Protein AF-A0A9Q9E3U7-F1 (afdb_monomer)

Solvent-accessible surface area (backbone atoms only — not comparable to full-atom values): 4518 Å² total; per-residue (Å²): 139,90,85,84,82,92,40,70,69,45,48,55,52,21,53,50,51,51,52,55,37,44,75,71,75,41,84,67,62,55,76,65,56,40,37,51,48,39,47,30,45,73,76,56,48,56,47,79,78,90,64,73,53,52,51,65,42,35,77,74,66,65,37,47,60,36,64,47,69,76,64,76,66,128

Sequence (74 aa):
MRIDINDWRVTDAAARNDRHLRSQGITVGKSIDKLIAKRCIIDRPPLLYSVRDFDPVIQHLGLRSAMDLASGVN

pLDDT: mean 89.87, std 10.44, range [45.69, 96.88]

Nearest PDB structures (foldseek):
  6a7v-assembly1_E  TM=8.934E-01  e=6.307E-03  Mycobacterium tuberculosis H37Rv
  4chg-assembly3_E  TM=9.252E-01  e=3.975E-02  Mycobacterium tuberculosis H37Rv
  1y82-assembly2_D  TM=8.103E-01  e=2.196E-01  Pyrococcus furiosus
  3zvk-assembly1_B  TM=7.500E-01  e=4.238E-01  Rickettsia felis

Radius of gyration: 12.16 Å; Cα contacts (8 Å, |Δi|>4): 75; chains: 1; bounding box: 29×25×30 Å

Mean predicted aligned error: 4.33 Å

Structure (mmCIF, N/CA/C/O backbone):
data_AF-A0A9Q9E3U7-F1
#
_entry.id   AF-A0A9Q9E3U7-F1
#
loop_
_atom_site.group_PDB
_atom_site.id
_atom_site.type_symbol
_atom_site.label_atom_id
_atom_site.label_alt_id
_atom_site.label_comp_id
_atom_site.label_asym_id
_atom_site.label_entity_id
_atom_site.label_seq_id
_atom_site.pdbx_PDB_ins_code
_atom_site.Cartn_x
_atom_site.Cartn_y
_atom_site.Cartn_z
_atom_site.occupancy
_atom_site.B_iso_or_equiv
_atom_site.auth_seq_id
_atom_site.auth_comp_id
_atom_site.auth_asym_id
_atom_site.auth_atom_id
_atom_site.pdbx_PDB_model_num
ATOM 1 N N . MET A 1 1 ? -4.856 -12.470 13.145 1.00 69.62 1 MET A N 1
ATOM 2 C CA . MET A 1 1 ? -4.670 -12.746 11.703 1.00 69.62 1 MET A CA 1
ATOM 3 C C . MET A 1 1 ? -3.218 -12.468 11.353 1.00 69.62 1 MET A C 1
ATOM 5 O O . MET A 1 1 ? -2.737 -11.409 11.733 1.00 69.62 1 MET A O 1
ATOM 9 N N . ARG A 1 2 ? -2.511 -13.410 10.716 1.00 79.38 2 ARG A N 1
ATOM 10 C CA . ARG A 1 2 ? -1.122 -13.224 10.260 1.00 79.38 2 ARG A CA 1
ATOM 11 C C . ARG A 1 2 ? -1.135 -12.966 8.759 1.00 79.38 2 ARG A C 1
ATOM 13 O O . ARG A 1 2 ? -1.840 -13.670 8.044 1.00 79.38 2 ARG A O 1
ATOM 20 N N . ILE A 1 3 ? -0.388 -11.963 8.313 1.00 83.38 3 ILE A N 1
ATOM 21 C CA . ILE A 1 3 ? -0.260 -11.600 6.902 1.00 83.38 3 ILE A CA 1
ATOM 22 C C . ILE A 1 3 ? 1.211 -11.691 6.532 1.00 83.38 3 ILE A C 1
ATOM 24 O O . ILE A 1 3 ? 2.050 -11.071 7.183 1.00 83.38 3 ILE A O 1
ATOM 28 N N . ASP A 1 4 ? 1.507 -12.445 5.479 1.00 87.75 4 ASP A N 1
ATOM 29 C CA . ASP A 1 4 ? 2.854 -12.577 4.939 1.00 87.75 4 ASP A CA 1
ATOM 30 C C . ASP A 1 4 ? 3.008 -11.712 3.682 1.00 87.75 4 ASP A C 1
ATOM 32 O O . ASP A 1 4 ? 2.198 -11.773 2.757 1.00 87.75 4 ASP 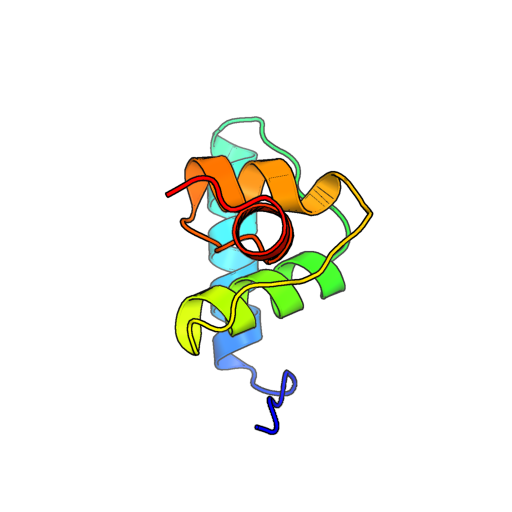A O 1
ATOM 36 N N . ILE A 1 5 ? 4.072 -10.908 3.648 1.00 86.94 5 ILE A N 1
ATOM 37 C CA . ILE A 1 5 ? 4.394 -10.016 2.520 1.00 86.94 5 ILE A CA 1
ATOM 38 C C . ILE A 1 5 ? 5.435 -10.611 1.558 1.00 86.94 5 ILE A C 1
ATOM 40 O O . ILE A 1 5 ? 5.663 -10.056 0.489 1.00 86.94 5 ILE A O 1
ATOM 44 N N . ASN A 1 6 ? 6.053 -11.744 1.911 1.00 90.00 6 ASN A N 1
ATOM 45 C CA . ASN A 1 6 ? 7.101 -12.401 1.121 1.00 90.00 6 ASN A CA 1
ATOM 46 C C . ASN A 1 6 ? 6.528 -13.299 0.005 1.00 90.00 6 ASN A C 1
ATOM 48 O O . ASN A 1 6 ? 6.853 -14.480 -0.096 1.00 90.00 6 ASN A O 1
ATOM 52 N N . ASP A 1 7 ? 5.632 -12.748 -0.807 1.00 92.06 7 ASP A N 1
ATOM 53 C CA . ASP A 1 7 ? 5.040 -13.427 -1.958 1.00 92.06 7 ASP A CA 1
ATOM 54 C C . ASP A 1 7 ? 5.383 -12.646 -3.232 1.00 92.06 7 ASP A C 1
ATOM 56 O O . ASP A 1 7 ? 4.986 -11.491 -3.405 1.00 92.06 7 ASP A O 1
ATOM 60 N N . TRP A 1 8 ? 6.112 -13.283 -4.151 1.00 94.50 8 TRP A N 1
ATOM 61 C CA . TRP A 1 8 ? 6.559 -12.660 -5.399 1.00 94.50 8 TRP A CA 1
ATOM 62 C C . TRP A 1 8 ? 5.396 -12.180 -6.278 1.00 94.50 8 TRP A C 1
ATOM 64 O O . TRP A 1 8 ? 5.550 -11.212 -7.025 1.00 94.50 8 TRP A O 1
ATOM 74 N N . ARG A 1 9 ? 4.217 -12.805 -6.173 1.00 95.50 9 ARG A N 1
ATOM 75 C CA . ARG A 1 9 ? 3.015 -12.389 -6.910 1.00 95.50 9 ARG A CA 1
ATOM 76 C C . ARG A 1 9 ? 2.496 -11.054 -6.392 1.00 95.50 9 ARG A C 1
ATOM 78 O O . ARG A 1 9 ? 2.021 -10.232 -7.175 1.00 95.50 9 ARG A O 1
ATOM 85 N N . VAL A 1 10 ? 2.615 -10.820 -5.083 1.00 95.38 10 VAL A N 1
ATOM 86 C CA . VAL A 1 10 ? 2.290 -9.529 -4.462 1.00 95.38 10 VAL A CA 1
ATOM 87 C C . VAL A 1 10 ? 3.294 -8.477 -4.923 1.00 95.38 10 VAL A C 1
ATOM 89 O O . VAL A 1 10 ? 2.881 -7.376 -5.280 1.00 95.38 10 VAL A O 1
ATOM 92 N N . THR A 1 11 ? 4.579 -8.826 -5.013 1.00 95.69 11 THR A N 1
ATOM 93 C CA . THR A 1 11 ? 5.624 -7.934 -5.536 1.00 95.69 11 THR A CA 1
ATOM 94 C C . THR A 1 11 ? 5.371 -7.525 -6.991 1.00 95.69 11 THR A C 1
ATOM 96 O O . THR A 1 11 ? 5.393 -6.330 -7.291 1.00 95.69 11 THR A O 1
ATOM 99 N N . ASP A 1 12 ? 5.069 -8.470 -7.892 1.00 96.88 12 ASP A N 1
ATOM 100 C CA . ASP A 1 12 ? 4.741 -8.147 -9.292 1.00 96.88 12 ASP A CA 1
ATOM 101 C C . ASP A 1 12 ? 3.495 -7.252 -9.381 1.00 96.88 12 ASP A C 1
ATOM 103 O O . ASP A 1 12 ? 3.489 -6.228 -10.070 1.00 96.88 12 ASP A O 1
ATOM 107 N N . ALA A 1 13 ? 2.446 -7.576 -8.621 1.00 96.19 13 ALA A N 1
ATOM 108 C CA . ALA A 1 13 ? 1.224 -6.782 -8.608 1.00 96.19 13 ALA A CA 1
ATOM 109 C C . ALA A 1 13 ? 1.431 -5.372 -8.020 1.00 96.19 13 ALA A C 1
ATOM 111 O O . ALA A 1 13 ? 0.846 -4.411 -8.522 1.00 96.19 13 ALA A O 1
ATOM 112 N N . ALA A 1 14 ? 2.274 -5.223 -6.996 1.00 96.06 14 ALA A N 1
ATOM 113 C CA . ALA A 1 14 ? 2.644 -3.924 -6.438 1.00 96.06 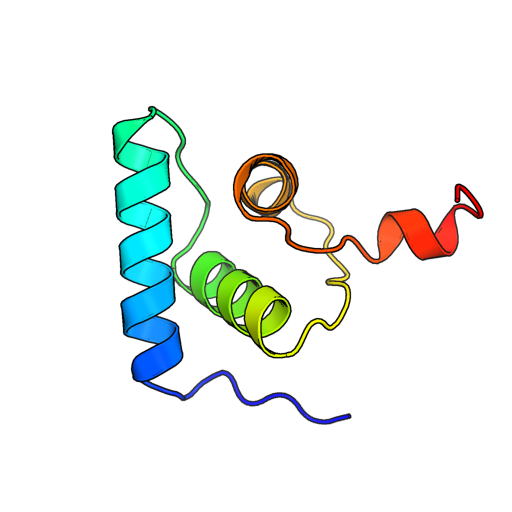14 ALA A CA 1
ATOM 114 C C . ALA A 1 14 ? 3.397 -3.073 -7.472 1.00 96.06 14 ALA A C 1
ATOM 116 O O . ALA A 1 14 ? 3.075 -1.899 -7.656 1.00 96.06 14 ALA A O 1
ATOM 117 N N . ALA A 1 15 ? 4.332 -3.672 -8.215 1.00 96.38 15 ALA A N 1
ATOM 118 C CA . ALA A 1 15 ? 5.064 -2.985 -9.277 1.00 96.38 15 ALA A CA 1
ATOM 119 C C . ALA A 1 15 ? 4.151 -2.547 -10.438 1.00 96.38 15 ALA A C 1
ATOM 121 O O . ALA A 1 15 ? 4.345 -1.472 -11.008 1.00 96.38 15 ALA A O 1
ATOM 122 N N . ARG A 1 16 ? 3.130 -3.344 -10.787 1.00 96.62 16 ARG A N 1
ATOM 123 C CA . ARG A 1 16 ? 2.116 -2.960 -11.788 1.00 96.62 16 ARG A CA 1
ATOM 124 C C . ARG A 1 16 ? 1.284 -1.765 -11.329 1.00 96.62 16 ARG A C 1
ATOM 126 O O . ARG A 1 16 ? 1.115 -0.830 -12.107 1.00 96.62 16 ARG A O 1
ATOM 133 N N . ASN A 1 17 ? 0.822 -1.774 -10.079 1.00 95.31 17 ASN A N 1
ATOM 134 C CA . ASN A 1 17 ? 0.088 -0.651 -9.492 1.00 95.31 17 ASN A CA 1
ATOM 135 C C . ASN A 1 17 ? 0.932 0.631 -9.489 1.00 95.31 17 ASN A C 1
ATOM 137 O O . ASN A 1 17 ? 0.450 1.693 -9.863 1.00 95.31 17 ASN A O 1
ATOM 141 N N . ASP A 1 18 ? 2.209 0.520 -9.130 1.00 95.62 18 ASP A N 1
ATOM 142 C CA . ASP A 1 18 ? 3.143 1.645 -9.119 1.00 95.62 18 ASP A CA 1
ATOM 143 C C . ASP A 1 18 ? 3.3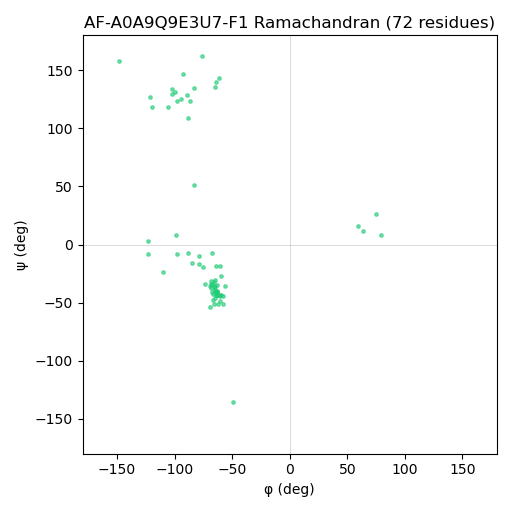61 2.236 -10.520 1.00 95.62 18 ASP A C 1
ATOM 145 O O . ASP A 1 18 ? 3.317 3.450 -10.703 1.00 95.62 18 ASP A O 1
ATOM 149 N N . ARG A 1 19 ? 3.532 1.389 -11.546 1.00 96.38 19 ARG A N 1
ATOM 150 C CA . ARG A 1 19 ? 3.610 1.850 -12.943 1.00 96.38 19 ARG A CA 1
ATOM 151 C C . ARG A 1 19 ? 2.312 2.511 -13.405 1.00 96.38 19 ARG A C 1
ATOM 153 O O . ARG A 1 19 ? 2.375 3.521 -14.099 1.00 96.38 19 ARG A O 1
ATOM 160 N N . HIS A 1 20 ? 1.161 1.966 -13.013 1.00 95.50 20 HIS A N 1
ATOM 161 C CA . HIS A 1 20 ? -0.142 2.538 -13.342 1.00 95.50 20 HIS A CA 1
ATOM 162 C C . HIS A 1 20 ? -0.303 3.941 -12.746 1.00 95.50 20 HIS A C 1
ATOM 164 O O . HIS A 1 20 ? -0.559 4.886 -13.487 1.00 95.50 20 HIS A O 1
ATOM 170 N N . LEU A 1 21 ? -0.042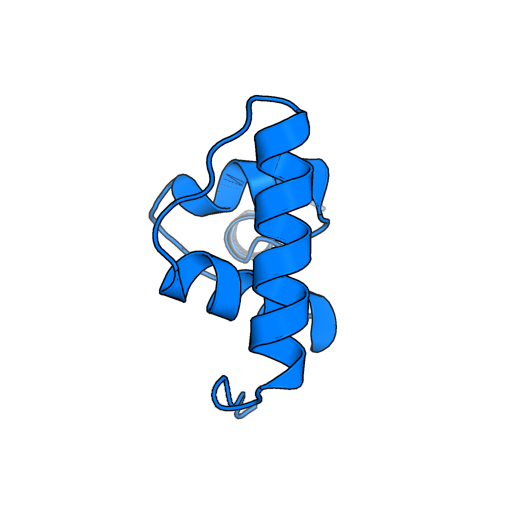 4.109 -11.450 1.00 95.06 21 LEU A N 1
ATOM 171 C CA . LEU A 1 21 ? -0.122 5.417 -10.798 1.00 95.06 21 LEU A CA 1
ATOM 172 C C . LEU A 1 21 ? 0.895 6.411 -11.372 1.00 95.06 21 LEU A C 1
ATOM 174 O O . LEU A 1 21 ? 0.539 7.550 -11.671 1.00 95.06 21 LEU A O 1
ATOM 178 N N . ARG A 1 22 ? 2.130 5.976 -11.654 1.00 95.31 22 ARG A N 1
ATOM 179 C CA . ARG A 1 22 ? 3.123 6.847 -12.302 1.00 95.31 22 ARG A CA 1
ATOM 180 C C . ARG A 1 22 ? 2.714 7.294 -13.697 1.00 95.31 22 ARG A C 1
ATOM 182 O O . ARG A 1 22 ? 2.992 8.432 -14.059 1.00 95.31 22 ARG A O 1
ATOM 189 N N . SER A 1 23 ? 2.026 6.443 -14.462 1.00 96.50 23 SER A N 1
ATOM 190 C CA . SER A 1 23 ? 1.489 6.837 -15.772 1.00 96.50 23 SER A CA 1
ATOM 191 C C . SER A 1 23 ? 0.432 7.946 -15.678 1.00 96.50 23 SER A C 1
ATOM 193 O O . SER A 1 23 ? 0.197 8.646 -16.656 1.00 96.50 23 SER A O 1
ATOM 195 N N . GLN A 1 24 ? -0.150 8.149 -14.492 1.00 94.75 24 GLN A N 1
ATOM 196 C CA . GLN A 1 24 ? -1.098 9.217 -14.172 1.00 94.75 24 GLN A CA 1
ATOM 197 C C . GLN A 1 24 ? -0.431 10.411 -13.459 1.00 94.75 24 GLN A C 1
ATOM 199 O O . GLN A 1 24 ? -1.124 11.300 -12.975 1.00 94.75 24 GLN A O 1
ATOM 204 N N . GLY A 1 25 ? 0.905 10.440 -13.363 1.00 95.62 25 GLY A N 1
ATOM 205 C CA . GLY A 1 25 ? 1.653 11.488 -12.658 1.00 95.62 25 GLY A CA 1
ATOM 206 C C . GLY A 1 25 ? 1.686 11.333 -11.132 1.00 95.62 25 GLY A C 1
ATOM 207 O O . GLY A 1 25 ? 2.173 12.221 -10.437 1.00 95.62 25 GLY A O 1
ATOM 208 N N . ILE A 1 26 ? 1.205 10.208 -10.597 1.00 94.56 26 ILE A N 1
ATOM 209 C CA . ILE A 1 26 ? 1.110 9.953 -9.157 1.00 94.56 26 ILE A CA 1
ATOM 210 C C . ILE A 1 26 ? 2.312 9.120 -8.712 1.00 94.56 26 ILE A C 1
ATOM 212 O O . ILE A 1 26 ? 2.544 8.014 -9.202 1.00 94.56 26 ILE A O 1
ATOM 216 N N . THR A 1 27 ? 3.068 9.626 -7.738 1.00 89.44 27 THR A N 1
ATOM 217 C CA . THR A 1 27 ? 4.161 8.870 -7.115 1.00 89.44 27 THR A CA 1
ATOM 218 C C . THR A 1 27 ? 3.744 8.410 -5.727 1.00 89.44 27 THR A C 1
ATOM 220 O O . THR A 1 27 ? 3.488 9.222 -4.847 1.00 89.44 27 THR A O 1
ATOM 223 N N . VAL A 1 28 ? 3.699 7.093 -5.539 1.00 84.81 28 VAL A N 1
ATOM 224 C CA . VAL A 1 28 ? 3.513 6.450 -4.231 1.00 84.81 28 VAL A CA 1
ATOM 225 C C . VAL A 1 28 ? 4.884 6.157 -3.637 1.00 84.81 28 VAL A C 1
ATOM 227 O O . VAL A 1 28 ? 5.796 5.855 -4.410 1.00 84.81 28 VAL A O 1
ATOM 230 N N . GLY A 1 29 ? 4.996 6.237 -2.306 1.00 87.94 29 GLY A N 1
ATOM 231 C CA . GLY A 1 29 ? 6.216 6.191 -1.487 1.00 87.94 29 GLY A CA 1
ATOM 232 C C . GLY A 1 29 ? 7.216 5.055 -1.752 1.00 87.94 29 GLY A C 1
ATOM 233 O O . GLY A 1 29 ? 7.608 4.752 -2.885 1.00 87.94 29 GLY A O 1
ATOM 234 N N . LYS A 1 30 ? 7.735 4.4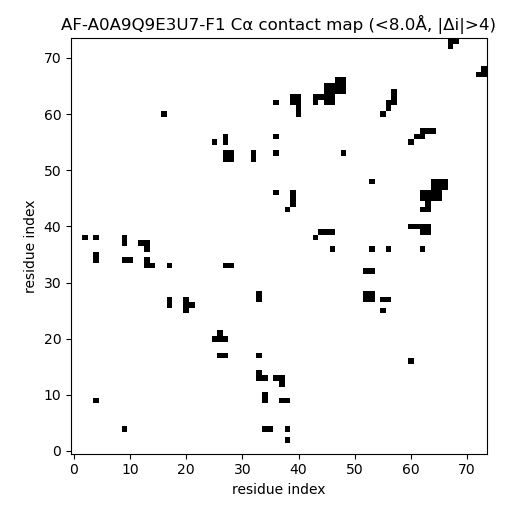26 -0.697 1.00 91.50 30 LYS A N 1
ATOM 235 C CA . LYS A 1 30 ? 8.822 3.445 -0.850 1.00 91.50 30 LYS A CA 1
ATOM 236 C C . LYS A 1 30 ? 8.295 2.114 -1.390 1.00 91.50 30 LYS A C 1
ATOM 238 O O . LYS A 1 30 ? 7.106 1.805 -1.328 1.00 91.50 30 LYS A O 1
ATOM 243 N N . SER A 1 31 ? 9.195 1.280 -1.916 1.00 92.75 31 SER A N 1
ATOM 244 C CA . SER A 1 31 ? 8.839 -0.046 -2.452 1.00 92.75 31 SER A CA 1
ATOM 245 C C . SER A 1 31 ? 8.114 -0.926 -1.430 1.00 92.75 31 SER A C 1
ATOM 247 O O . SER A 1 31 ? 7.201 -1.663 -1.797 1.00 92.75 31 SER A O 1
ATOM 249 N N . ILE A 1 32 ? 8.485 -0.820 -0.150 1.00 92.88 32 ILE A N 1
ATOM 250 C CA . ILE A 1 32 ? 7.840 -1.576 0.926 1.00 92.88 32 ILE A CA 1
ATOM 251 C C . ILE A 1 32 ? 6.398 -1.114 1.173 1.00 92.88 32 ILE A C 1
ATOM 253 O O . ILE A 1 32 ? 5.526 -1.956 1.358 1.00 92.88 32 ILE A O 1
ATOM 257 N N . ASP A 1 33 ? 6.116 0.186 1.067 1.00 93.25 33 ASP A N 1
ATOM 258 C CA . ASP A 1 33 ? 4.767 0.735 1.249 1.00 93.25 33 ASP A CA 1
ATOM 259 C C . ASP A 1 33 ? 3.832 0.221 0.154 1.00 93.25 33 ASP A C 1
ATOM 261 O O . ASP A 1 33 ? 2.710 -0.204 0.416 1.00 93.25 33 ASP A O 1
ATOM 265 N N . LYS A 1 34 ? 4.333 0.142 -1.082 1.00 94.50 34 LYS A N 1
ATOM 266 C CA . LYS A 1 34 ? 3.596 -0.426 -2.222 1.00 94.50 34 LYS A CA 1
ATOM 267 C C . LYS A 1 34 ? 3.283 -1.903 -2.013 1.00 94.50 34 LYS A C 1
ATOM 269 O O . LYS A 1 34 ? 2.183 -2.350 -2.339 1.00 94.50 34 LYS A O 1
ATOM 274 N N . LEU A 1 35 ? 4.239 -2.654 -1.465 1.00 95.62 35 LEU A N 1
ATOM 275 C CA . LEU A 1 35 ? 4.071 -4.073 -1.161 1.00 95.62 35 LEU A CA 1
ATOM 276 C C . LEU A 1 35 ? 3.027 -4.283 -0.056 1.00 95.62 35 LEU A C 1
ATOM 278 O O . LEU A 1 35 ? 2.105 -5.079 -0.232 1.00 95.62 35 LEU A O 1
ATOM 282 N N . ILE A 1 36 ? 3.135 -3.526 1.041 1.00 94.25 36 ILE A N 1
ATOM 283 C CA . ILE A 1 36 ? 2.177 -3.538 2.154 1.00 94.25 36 ILE A CA 1
ATOM 284 C C . ILE A 1 36 ? 0.781 -3.197 1.636 1.00 94.25 36 ILE A C 1
ATOM 286 O O . ILE A 1 36 ? -0.159 -3.963 1.841 1.00 94.25 36 ILE A O 1
ATOM 290 N N . ALA A 1 37 ? 0.651 -2.100 0.890 1.00 95.00 37 ALA A N 1
ATOM 291 C CA . ALA A 1 37 ? -0.627 -1.662 0.356 1.00 95.00 37 ALA A CA 1
ATOM 292 C C . ALA A 1 37 ? -1.249 -2.714 -0.568 1.00 95.00 37 ALA A C 1
ATOM 294 O O . ALA A 1 37 ? -2.435 -3.024 -0.453 1.00 95.00 37 ALA A O 1
ATOM 295 N N . LYS A 1 38 ? -0.448 -3.329 -1.451 1.00 96.38 38 LYS A N 1
ATOM 296 C CA . LYS A 1 38 ? -0.946 -4.386 -2.333 1.00 96.38 38 LYS A CA 1
ATOM 297 C C . LYS A 1 38 ? -1.410 -5.608 -1.548 1.00 96.38 38 LYS A C 1
ATOM 299 O O . LYS A 1 38 ? -2.461 -6.160 -1.881 1.00 96.38 38 LYS A O 1
ATOM 304 N N . ARG A 1 39 ? -0.675 -6.014 -0.510 1.00 95.88 39 ARG A N 1
ATOM 305 C CA . ARG A 1 39 ? -1.079 -7.128 0.350 1.00 95.88 39 ARG A CA 1
ATOM 306 C C . ARG A 1 39 ? -2.389 -6.824 1.077 1.00 95.88 39 ARG A C 1
ATOM 308 O O . ARG A 1 39 ? -3.288 -7.660 1.069 1.00 95.88 39 ARG A O 1
ATOM 315 N N . CYS A 1 40 ? -2.535 -5.612 1.611 1.00 95.12 40 CYS A N 1
ATOM 316 C CA . CYS A 1 40 ? -3.760 -5.168 2.274 1.00 95.12 40 CYS A CA 1
ATOM 317 C C . CYS A 1 40 ? -4.962 -5.065 1.323 1.00 95.12 40 CYS A C 1
ATOM 319 O O . CYS A 1 40 ? -6.083 -5.346 1.729 1.00 95.12 40 CYS A O 1
ATOM 321 N N . ILE A 1 41 ? -4.752 -4.734 0.048 1.00 94.88 41 ILE A N 1
ATOM 322 C CA . ILE A 1 41 ? -5.820 -4.772 -0.964 1.00 94.88 41 ILE A CA 1
ATOM 323 C C . ILE A 1 41 ? -6.280 -6.215 -1.233 1.00 94.88 41 ILE A C 1
ATOM 325 O O . ILE A 1 41 ? -7.480 -6.465 -1.340 1.00 94.88 41 ILE A O 1
ATOM 329 N N . ILE A 1 42 ? -5.346 -7.168 -1.345 1.00 94.56 42 ILE A N 1
ATOM 330 C CA . ILE A 1 42 ? -5.651 -8.576 -1.663 1.00 94.56 42 ILE A CA 1
ATOM 331 C C . ILE A 1 42 ? -6.373 -9.259 -0.500 1.00 94.56 42 ILE A C 1
ATOM 333 O O . ILE A 1 42 ? -7.461 -9.800 -0.682 1.00 94.56 42 ILE A O 1
ATOM 337 N N . ASP A 1 43 ? -5.791 -9.194 0.695 1.00 93.69 43 ASP A N 1
ATOM 338 C CA . ASP A 1 43 ? -6.339 -9.848 1.891 1.00 93.69 43 ASP A CA 1
ATOM 339 C C . ASP A 1 43 ? -7.500 -9.062 2.507 1.00 93.69 43 ASP A C 1
ATOM 341 O O . ASP A 1 43 ? -8.173 -9.518 3.431 1.00 93.69 43 ASP A O 1
ATOM 345 N N . ARG A 1 44 ? -7.700 -7.839 2.009 1.00 93.06 44 ARG A N 1
ATOM 346 C CA . ARG A 1 44 ? -8.653 -6.847 2.480 1.00 93.06 44 ARG A CA 1
ATOM 347 C C . ARG A 1 44 ? -8.497 -6.381 3.938 1.00 93.06 44 ARG 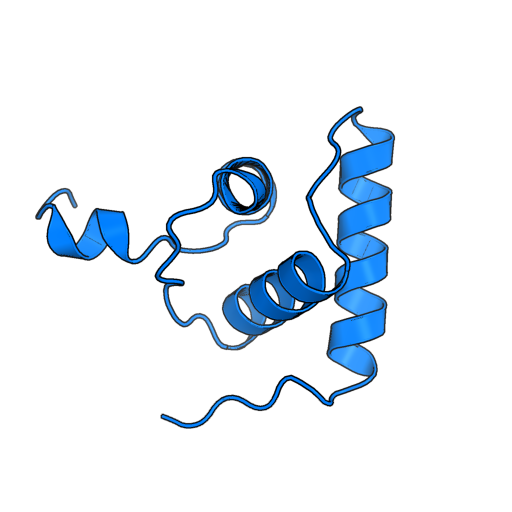A C 1
ATOM 349 O O . ARG A 1 44 ? -9.449 -5.766 4.397 1.00 93.06 44 ARG A O 1
ATOM 356 N N . PRO A 1 45 ? -7.427 -6.554 4.734 1.00 93.62 45 PRO A N 1
ATOM 357 C CA . PRO A 1 45 ? -7.368 -5.850 6.017 1.00 93.62 45 PRO A CA 1
ATOM 358 C C . PRO A 1 45 ? -7.390 -4.322 5.801 1.00 93.62 45 PRO A C 1
ATOM 360 O O . PRO A 1 45 ? -6.780 -3.830 4.846 1.00 93.62 45 PRO A O 1
ATOM 363 N N . PRO A 1 46 ? -8.047 -3.550 6.679 1.00 94.25 46 PRO A N 1
ATOM 364 C CA . PRO A 1 46 ? -7.780 -2.122 6.757 1.00 94.25 46 PRO A CA 1
ATOM 365 C C . PRO A 1 46 ? -6.329 -1.899 7.209 1.00 94.25 46 PRO A C 1
ATOM 367 O O . PRO A 1 46 ? -5.821 -2.622 8.070 1.00 94.25 46 PRO A O 1
ATOM 370 N N . LEU A 1 47 ? -5.652 -0.918 6.616 1.00 93.94 47 LEU A N 1
ATOM 371 C CA . LEU A 1 47 ? -4.287 -0.552 6.973 1.00 93.94 47 LEU A CA 1
ATOM 372 C C . LEU A 1 47 ? -4.309 0.593 7.987 1.00 93.94 47 LEU A C 1
ATOM 374 O O . LEU A 1 47 ? -4.891 1.646 7.733 1.00 93.94 47 LEU A O 1
ATOM 378 N N . LEU A 1 48 ? -3.644 0.391 9.123 1.00 94.44 48 LEU A N 1
ATOM 379 C CA . LEU A 1 48 ? -3.303 1.468 10.046 1.00 94.44 48 LEU A CA 1
ATOM 380 C C . LEU A 1 48 ? -1.980 2.089 9.601 1.00 94.44 48 LEU A C 1
ATOM 382 O O . LEU A 1 48 ? -0.978 1.385 9.475 1.00 94.44 48 LEU A O 1
ATOM 386 N N . TYR A 1 49 ? -1.978 3.395 9.364 1.00 91.69 49 TYR A N 1
ATOM 387 C CA . TYR A 1 49 ? -0.810 4.118 8.882 1.00 91.69 49 TYR A CA 1
ATOM 388 C C . TYR A 1 49 ? -0.808 5.557 9.409 1.00 91.69 49 TYR A C 1
ATOM 390 O O . TYR A 1 49 ? -1.847 6.096 9.779 1.00 91.69 49 TYR A O 1
ATOM 398 N N . SER A 1 50 ? 0.370 6.180 9.442 1.00 90.31 50 SER A N 1
ATOM 399 C CA . SER A 1 50 ? 0.552 7.591 9.825 1.00 90.31 50 SER A CA 1
ATOM 400 C C . SER A 1 50 ? 1.238 8.431 8.742 1.00 90.31 50 SER A C 1
ATOM 402 O O . SER A 1 50 ? 1.318 9.652 8.860 1.00 90.31 50 SER A O 1
ATOM 404 N N . VAL A 1 51 ? 1.733 7.789 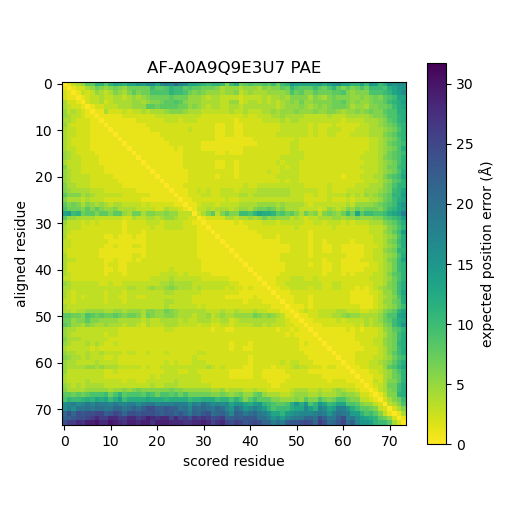7.679 1.00 85.81 51 VAL A N 1
ATOM 405 C CA . VAL A 1 51 ? 2.420 8.439 6.556 1.00 85.81 51 VAL A CA 1
ATOM 406 C C . VAL A 1 51 ? 1.472 8.618 5.373 1.00 85.81 51 VAL A C 1
ATOM 408 O O . VAL A 1 51 ? 0.814 7.673 4.953 1.00 85.81 51 VAL A O 1
ATOM 411 N N . ARG A 1 52 ? 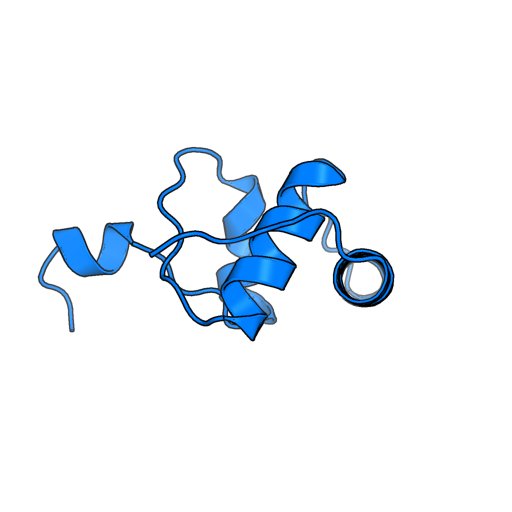1.423 9.822 4.794 1.00 89.19 52 ARG A N 1
ATOM 412 C CA . ARG A 1 52 ? 0.483 10.169 3.706 1.00 89.19 52 ARG A CA 1
ATOM 413 C C . ARG A 1 52 ? 0.743 9.434 2.387 1.00 89.19 52 ARG A C 1
ATOM 415 O O . ARG A 1 52 ? -0.061 9.505 1.467 1.00 89.19 52 ARG A O 1
ATOM 422 N N . ASP A 1 53 ? 1.837 8.685 2.295 1.00 88.75 53 ASP A N 1
ATOM 423 C CA . ASP A 1 53 ? 2.216 7.921 1.104 1.00 88.75 53 ASP A CA 1
ATOM 424 C C . ASP A 1 53 ? 1.174 6.861 0.698 1.00 88.75 53 ASP A C 1
ATOM 426 O O . ASP A 1 53 ? 1.174 6.417 -0.451 1.00 88.75 53 ASP A O 1
ATOM 430 N N . PHE A 1 54 ? 0.270 6.465 1.603 1.00 92.94 54 PHE A N 1
ATOM 431 C CA . PHE A 1 54 ? -0.832 5.544 1.307 1.00 92.94 54 PHE A CA 1
ATOM 432 C C . PHE A 1 54 ? -2.074 6.227 0.722 1.00 92.94 54 PHE A C 1
ATOM 434 O O . PHE A 1 54 ? -2.897 5.539 0.114 1.00 92.94 54 PHE A O 1
ATOM 441 N N . ASP A 1 55 ? -2.197 7.553 0.835 1.00 93.12 55 ASP A N 1
ATOM 442 C CA . ASP A 1 55 ? -3.385 8.296 0.405 1.00 93.12 55 ASP A CA 1
ATOM 443 C C . ASP A 1 55 ? -3.706 8.081 -1.086 1.00 93.12 55 ASP A C 1
ATOM 445 O O . ASP A 1 55 ? -4.860 7.774 -1.397 1.00 93.12 55 ASP A O 1
ATOM 449 N N . PRO A 1 56 ? -2.736 8.104 -2.028 1.00 93.25 56 PRO A N 1
ATOM 450 C CA . PRO A 1 56 ? -3.050 7.830 -3.429 1.00 93.25 56 PRO A CA 1
ATOM 451 C C . PRO A 1 56 ? -3.525 6.389 -3.655 1.00 93.25 56 PRO A C 1
ATOM 453 O O . PRO A 1 56 ? -4.334 6.117 -4.538 1.00 93.25 56 PRO A O 1
ATOM 456 N N . VAL A 1 57 ? -3.054 5.435 -2.852 1.00 93.50 57 VAL A N 1
ATOM 457 C CA . VAL A 1 57 ? -3.474 4.033 -2.971 1.00 93.50 57 VAL A CA 1
ATOM 458 C C . VAL A 1 57 ? -4.898 3.840 -2.442 1.00 93.50 57 VAL A C 1
ATOM 460 O O . VAL A 1 57 ? -5.656 3.043 -2.992 1.00 93.50 57 VAL A O 1
ATOM 463 N N . ILE A 1 58 ? -5.290 4.595 -1.419 1.00 94.25 58 ILE A N 1
ATOM 464 C CA . ILE A 1 58 ? -6.670 4.636 -0.918 1.00 94.25 58 ILE A CA 1
ATOM 465 C C . ILE A 1 58 ? -7.585 5.249 -1.977 1.00 94.25 58 ILE A C 1
ATOM 467 O O . ILE A 1 58 ? -8.564 4.622 -2.378 1.00 94.25 58 ILE A O 1
ATOM 471 N N . GLN A 1 59 ? -7.213 6.421 -2.496 1.00 93.44 59 GLN A N 1
ATOM 472 C CA . GLN A 1 59 ? -8.011 7.181 -3.460 1.00 93.44 59 GLN A CA 1
ATOM 473 C C . GLN A 1 59 ? -8.182 6.464 -4.806 1.00 93.44 59 GLN A C 1
ATOM 475 O O . GLN A 1 59 ? -9.257 6.530 -5.398 1.00 93.44 59 GLN A O 1
ATOM 480 N N . HIS A 1 60 ? -7.144 5.778 -5.298 1.00 93.88 60 HIS A N 1
ATOM 481 C CA . HIS A 1 60 ? -7.136 5.236 -6.663 1.00 93.88 60 HIS A CA 1
ATOM 482 C C . HIS A 1 60 ? -7.215 3.710 -6.749 1.00 93.88 60 HIS A C 1
ATOM 484 O O . HIS A 1 60 ? -7.613 3.186 -7.787 1.00 93.88 60 HIS A O 1
ATOM 490 N N . LEU A 1 61 ? -6.814 2.977 -5.705 1.00 93.62 61 LEU A N 1
ATOM 491 C CA . LEU A 1 61 ? -6.645 1.518 -5.771 1.00 93.62 61 LEU A CA 1
ATOM 492 C C . LEU A 1 61 ? -7.479 0.750 -4.734 1.00 93.62 61 LEU A C 1
ATOM 494 O O . LEU A 1 61 ? -7.395 -0.479 -4.684 1.00 93.62 61 LEU A O 1
ATOM 498 N N . GLY A 1 62 ? -8.293 1.447 -3.934 1.00 92.69 62 GLY A N 1
ATOM 499 C CA . GLY A 1 62 ? -9.260 0.833 -3.021 1.00 92.69 62 GLY A CA 1
ATOM 500 C C . GLY A 1 62 ? -8.646 0.217 -1.763 1.00 92.69 62 GLY A C 1
ATOM 501 O O . GLY A 1 62 ? -9.211 -0.722 -1.197 1.00 92.69 62 GLY A O 1
ATOM 502 N N . LEU A 1 63 ? -7.485 0.707 -1.319 1.00 95.06 63 LEU A N 1
ATOM 503 C CA . LEU A 1 63 ? -6.967 0.366 0.006 1.00 95.06 63 LEU A CA 1
ATOM 504 C C . LEU A 1 63 ? -7.902 0.922 1.089 1.00 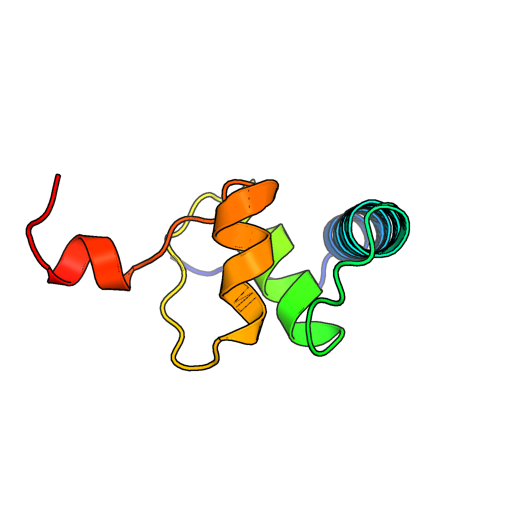95.06 63 LEU A C 1
ATOM 506 O O . LEU A 1 63 ? -8.331 2.068 1.014 1.00 95.06 63 LEU A O 1
ATOM 510 N N . ARG A 1 64 ? -8.204 0.115 2.111 1.00 95.25 64 ARG A N 1
ATOM 511 C CA . ARG A 1 64 ? -9.054 0.527 3.236 1.00 95.25 64 ARG A CA 1
ATOM 512 C C . ARG A 1 64 ? -8.207 1.147 4.341 1.00 95.25 64 ARG A C 1
ATOM 514 O O . ARG A 1 64 ? -7.245 0.519 4.780 1.00 95.25 64 ARG A O 1
ATOM 521 N N . SER A 1 65 ? -8.579 2.331 4.814 1.00 94.69 65 SER A N 1
ATOM 522 C CA . SER A 1 65 ? -7.949 2.969 5.972 1.00 94.69 65 SER A CA 1
ATOM 523 C C . SER A 1 65 ? -8.545 2.430 7.272 1.00 94.69 65 SER A C 1
ATOM 525 O O . SER A 1 65 ? -9.760 2.307 7.411 1.00 94.69 65 SER A O 1
ATOM 527 N N . ALA A 1 66 ? -7.695 2.106 8.248 1.00 93.88 66 ALA A N 1
ATOM 528 C CA . ALA A 1 66 ? -8.150 1.786 9.601 1.00 93.88 66 ALA A CA 1
ATOM 529 C C . ALA A 1 66 ? -8.494 3.040 10.423 1.00 93.88 66 ALA A C 1
ATOM 531 O O . ALA A 1 66 ? -9.177 2.929 11.438 1.00 93.88 66 ALA A O 1
ATOM 532 N N . MET A 1 67 ? -8.046 4.223 9.993 1.00 88.06 67 MET A N 1
ATOM 533 C CA . MET A 1 67 ? -8.340 5.486 10.680 1.00 88.06 67 MET A CA 1
ATOM 534 C C . MET A 1 67 ? -9.825 5.851 10.562 1.00 88.06 67 MET A C 1
ATOM 536 O O . MET A 1 67 ? -10.414 6.387 11.500 1.00 88.06 67 MET A O 1
ATOM 540 N N . ASP A 1 68 ? -10.454 5.468 9.451 1.00 83.69 68 ASP A N 1
ATOM 541 C CA . ASP A 1 68 ? -11.877 5.710 9.204 1.00 83.69 68 ASP A CA 1
ATOM 542 C C . ASP A 1 68 ? -12.741 4.862 10.154 1.00 83.69 68 ASP A C 1
ATOM 544 O O . ASP A 1 68 ? -13.750 5.326 10.680 1.00 83.69 68 ASP A O 1
ATOM 548 N N . LEU A 1 69 ? -12.271 3.653 10.491 1.00 74.56 69 LEU A N 1
ATOM 549 C CA . LEU A 1 69 ? -12.931 2.756 11.447 1.00 74.56 69 LEU A CA 1
ATOM 550 C C . LEU A 1 69 ? -12.898 3.291 12.884 1.00 74.56 69 LEU A C 1
ATOM 552 O O . LEU A 1 69 ? -13.836 3.065 13.644 1.00 74.56 69 LEU A O 1
ATOM 556 N N . ALA A 1 70 ? -11.828 3.994 13.264 1.00 63.22 70 ALA A N 1
ATOM 557 C CA . ALA A 1 70 ? -11.700 4.598 14.591 1.00 63.22 70 ALA A CA 1
ATOM 558 C C . ALA A 1 70 ? -12.559 5.865 14.747 1.00 63.22 70 ALA A C 1
ATOM 560 O O . ALA A 1 70 ? -12.853 6.276 15.867 1.00 63.22 70 ALA A O 1
ATOM 561 N N . SER A 1 71 ? -12.971 6.470 13.630 1.00 60.62 71 SER A N 1
ATOM 562 C CA . SER A 1 71 ? -13.680 7.752 13.605 1.00 60.62 71 SER A CA 1
ATOM 563 C C . SER A 1 71 ? -15.203 7.613 13.729 1.00 60.62 71 SER A C 1
ATOM 565 O O . SER A 1 71 ? -15.896 8.618 13.850 1.00 60.62 71 SER A O 1
ATOM 567 N N . GLY A 1 72 ? -15.747 6.388 13.691 1.00 55.97 72 GLY A N 1
ATOM 568 C CA . GLY A 1 72 ? -17.196 6.149 13.712 1.00 55.97 72 GLY A CA 1
ATOM 569 C C . GLY A 1 72 ? -17.943 6.710 12.492 1.00 55.97 72 GLY A C 1
ATOM 570 O O . GLY A 1 72 ? -19.170 6.773 12.507 1.00 55.97 72 GLY A O 1
ATOM 571 N N . VAL A 1 73 ? -17.219 7.121 11.448 1.00 54.44 73 VAL A N 1
ATOM 572 C CA . VAL A 1 73 ? -17.789 7.611 10.193 1.00 54.44 73 VAL A CA 1
ATOM 573 C C . VAL A 1 73 ? -17.992 6.400 9.289 1.00 54.44 73 VAL A C 1
ATOM 575 O O . VAL A 1 73 ? -17.027 5.787 8.836 1.00 54.44 73 VAL A O 1
ATOM 578 N N . ASN A 1 74 ? -19.259 6.036 9.101 1.00 45.69 74 ASN A N 1
ATOM 579 C CA . ASN A 1 74 ? -19.736 5.052 8.130 1.00 45.69 74 ASN A CA 1
ATOM 580 C C . ASN A 1 74 ? -20.455 5.792 7.003 1.00 45.69 74 ASN A C 1
ATOM 582 O O . ASN A 1 74 ? -21.310 6.641 7.348 1.00 45.69 74 ASN A O 1
#

Secondary structure (DSSP, 8-state):
-------HHHHHHHHHHHHHHHHTT-----HHHHHHHHHHHHH-PPBP--SGGGHHHHHHH-PPBHHHHHTT--

Foldseek 3Di:
DDFDLPDVVLLVVLVVVQVVCVVVVHHADDSVLSSVQSSCLVVVDADEDDDCSCVCCVVPVVHHHVVCVVVPPD